Protein AF-A0A9W4XTD9-F1 (afdb_monomer_lite)

Radius of gyration: 45.36 Å; chains: 1; bounding box: 85×33×117 Å

Structure (mmCIF, N/CA/C/O backbone):
data_AF-A0A9W4XTD9-F1
#
_entry.id   AF-A0A9W4XTD9-F1
#
loop_
_atom_site.group_PDB
_atom_site.id
_atom_site.type_symbol
_atom_site.label_atom_id
_atom_site.label_alt_id
_atom_site.label_comp_id
_atom_site.label_asym_id
_atom_site.label_entity_id
_atom_site.label_seq_id
_atom_site.pdbx_PDB_ins_code
_atom_site.Cartn_x
_atom_site.Cartn_y
_atom_site.Cartn_z
_atom_site.occupancy
_atom_site.B_iso_or_equiv
_atom_site.auth_seq_id
_atom_site.auth_comp_id
_atom_site.auth_asym_id
_atom_site.auth_atom_id
_atom_site.pdbx_PDB_model_num
ATOM 1 N N . MET A 1 1 ? 52.375 11.972 -62.864 1.00 62.59 1 MET A N 1
ATOM 2 C CA . MET A 1 1 ? 52.182 12.465 -61.477 1.00 62.59 1 MET A CA 1
ATOM 3 C C . MET A 1 1 ? 50.760 12.997 -61.232 1.00 62.59 1 MET A C 1
ATOM 5 O O . MET A 1 1 ? 50.214 12.738 -60.168 1.00 62.59 1 MET A O 1
ATOM 9 N N . GLU A 1 2 ? 50.118 13.646 -62.213 1.00 68.38 2 GLU A N 1
ATOM 10 C CA . GLU A 1 2 ? 48.748 14.206 -62.122 1.00 68.38 2 GLU A CA 1
ATOM 11 C C . GLU A 1 2 ? 47.630 13.195 -61.770 1.00 68.38 2 GLU A C 1
ATOM 13 O O . GLU A 1 2 ? 46.762 13.466 -60.941 1.00 68.38 2 GLU A O 1
ATOM 18 N N . GLN A 1 3 ? 47.640 12.008 -62.393 1.00 71.81 3 GLN A N 1
ATOM 19 C CA . GLN A 1 3 ? 46.542 11.032 -62.276 1.00 71.81 3 GLN A CA 1
ATOM 20 C C . GLN A 1 3 ? 46.440 10.396 -60.878 1.00 71.81 3 GLN A C 1
ATOM 22 O O . GLN A 1 3 ? 45.338 10.127 -60.401 1.00 71.81 3 GLN A O 1
ATOM 27 N N . GLY A 1 4 ? 47.574 10.209 -60.193 1.00 78.38 4 GLY A N 1
ATOM 28 C CA . GLY A 1 4 ? 47.607 9.707 -58.815 1.00 78.38 4 GLY A CA 1
ATOM 29 C C . GLY A 1 4 ? 46.988 10.696 -57.825 1.00 78.38 4 GLY A C 1
ATOM 30 O O . GLY A 1 4 ? 46.179 10.299 -56.989 1.00 78.38 4 GLY A O 1
ATOM 31 N N . LYS A 1 5 ? 47.279 11.996 -57.984 1.00 78.88 5 LYS A N 1
ATOM 32 C CA . LYS A 1 5 ? 46.696 13.064 -57.156 1.00 78.88 5 LYS A CA 1
ATOM 33 C C . LYS A 1 5 ? 45.174 13.144 -57.309 1.00 78.88 5 LYS A C 1
ATOM 35 O O . LYS A 1 5 ? 44.473 13.160 -56.303 1.00 78.88 5 LYS A O 1
ATOM 40 N N . ARG A 1 6 ? 44.650 13.082 -58.542 1.00 83.81 6 ARG A N 1
ATOM 41 C CA . ARG A 1 6 ? 43.192 13.089 -58.796 1.00 83.81 6 ARG A CA 1
ATOM 42 C C . ARG A 1 6 ? 42.468 11.892 -58.174 1.00 83.81 6 ARG A C 1
ATOM 44 O O . ARG A 1 6 ? 41.354 12.032 -57.675 1.00 83.81 6 ARG A O 1
ATOM 51 N N . ARG A 1 7 ? 43.089 10.708 -58.189 1.00 86.31 7 ARG A N 1
ATOM 52 C CA . ARG A 1 7 ? 42.504 9.496 -57.597 1.00 86.31 7 ARG A CA 1
ATOM 53 C C . ARG A 1 7 ? 42.449 9.580 -56.069 1.00 86.31 7 ARG A C 1
ATOM 55 O O . ARG A 1 7 ? 41.436 9.200 -55.489 1.00 86.31 7 ARG A O 1
ATOM 62 N N . ILE A 1 8 ? 43.495 10.116 -55.440 1.00 88.94 8 ILE A N 1
ATOM 63 C CA . ILE A 1 8 ? 43.537 10.368 -53.991 1.00 88.94 8 ILE A CA 1
ATOM 64 C C . ILE A 1 8 ? 42.475 11.399 -53.596 1.00 88.94 8 ILE A C 1
ATOM 66 O O . ILE A 1 8 ? 41.703 11.157 -52.676 1.00 88.94 8 ILE A O 1
ATOM 70 N N . GLU A 1 9 ? 42.358 12.501 -54.337 1.00 90.88 9 GLU A N 1
ATOM 71 C CA . GLU A 1 9 ? 41.353 13.535 -54.070 1.00 90.88 9 GLU A CA 1
ATOM 72 C C . GLU A 1 9 ? 39.913 12.994 -54.164 1.00 90.88 9 GLU A C 1
ATOM 74 O O . GLU A 1 9 ? 39.060 13.312 -53.335 1.00 90.88 9 GLU A O 1
ATOM 79 N N . GLY A 1 10 ? 39.639 12.114 -55.133 1.00 92.75 10 GLY A N 1
ATOM 80 C CA . GLY A 1 10 ? 38.345 11.438 -55.249 1.00 92.75 10 GLY A CA 1
ATOM 81 C C . GLY A 1 10 ? 38.039 10.482 -54.090 1.00 92.75 10 GLY A C 1
ATOM 82 O O . GLY A 1 10 ? 36.879 10.354 -53.697 1.00 92.75 10 GLY A O 1
ATOM 83 N N . LEU A 1 11 ? 39.056 9.821 -53.527 1.00 92.94 11 LEU A N 1
ATOM 84 C CA . LEU A 1 11 ? 38.902 8.971 -52.342 1.00 92.94 11 LEU A CA 1
ATOM 85 C C . LEU A 1 11 ? 38.638 9.804 -51.085 1.00 92.94 11 LEU A C 1
ATOM 87 O O . LEU A 1 11 ? 37.738 9.458 -50.324 1.00 92.94 11 LEU A O 1
ATOM 91 N N . LEU A 1 12 ? 39.345 10.925 -50.917 1.00 93.25 12 LEU A N 1
ATOM 92 C CA . LEU A 1 12 ? 39.128 11.857 -49.808 1.00 93.25 12 LEU A CA 1
ATOM 93 C C . LEU A 1 12 ? 37.701 12.419 -49.822 1.00 93.25 12 LEU A C 1
ATOM 95 O O . LEU A 1 12 ? 37.003 12.333 -48.820 1.00 93.25 12 LEU A O 1
ATOM 99 N N . LYS A 1 13 ? 37.198 12.856 -50.985 1.00 95.12 13 LYS A N 1
ATOM 100 C CA . LYS A 1 13 ? 35.807 13.337 -51.113 1.00 95.12 13 LYS A CA 1
ATOM 101 C C . LYS A 1 13 ? 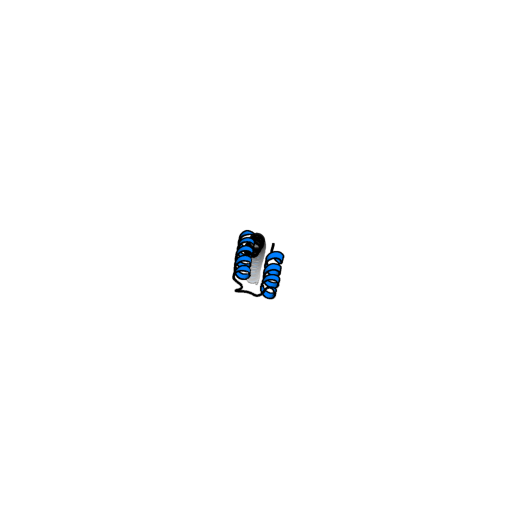34.765 12.267 -50.774 1.00 95.12 13 LYS A C 1
ATOM 103 O O . LYS A 1 13 ? 33.716 12.579 -50.214 1.00 95.12 13 LYS A O 1
ATOM 108 N N . LYS A 1 14 ? 35.024 11.001 -51.124 1.00 95.75 14 LYS A N 1
ATOM 109 C CA . LYS A 1 14 ? 34.137 9.881 -50.765 1.00 95.75 14 LYS A CA 1
ATOM 110 C C . LYS A 1 14 ? 34.174 9.591 -49.266 1.00 95.75 14 LYS A C 1
ATOM 112 O O . LYS A 1 14 ? 33.117 9.351 -48.691 1.00 95.75 14 LYS A O 1
ATOM 117 N N . ALA A 1 15 ? 35.356 9.630 -48.656 1.00 94.88 15 ALA A N 1
ATOM 118 C CA . ALA A 1 15 ? 35.520 9.461 -47.217 1.00 94.88 15 ALA A CA 1
ATOM 119 C C . ALA A 1 15 ? 34.806 10.579 -46.443 1.00 94.88 15 ALA A C 1
ATOM 121 O O . ALA A 1 15 ? 34.019 10.277 -45.552 1.00 94.88 15 ALA A O 1
ATOM 122 N N . ASP A 1 16 ? 34.973 11.839 -46.849 1.00 95.88 16 ASP A N 1
ATOM 123 C CA . ASP A 1 16 ? 34.282 12.981 -46.239 1.00 95.88 16 ASP A CA 1
ATOM 124 C C . ASP A 1 16 ? 32.761 12.845 -46.334 1.00 95.88 16 ASP A C 1
ATOM 126 O O . ASP A 1 16 ? 32.051 13.063 -45.353 1.00 95.88 16 ASP A O 1
ATOM 130 N N . ARG A 1 17 ? 32.241 12.431 -47.498 1.00 96.25 17 ARG A N 1
ATOM 131 C CA . ARG A 1 17 ? 30.801 12.193 -47.662 1.00 96.25 17 ARG A CA 1
ATOM 132 C C . ARG A 1 17 ? 30.309 11.067 -46.748 1.00 96.25 17 ARG A C 1
ATOM 134 O O . ARG A 1 17 ? 29.283 11.237 -46.097 1.00 96.25 17 ARG A O 1
ATOM 141 N N . ALA A 1 18 ? 31.044 9.958 -46.658 1.00 95.25 18 ALA A N 1
ATOM 142 C CA . ALA A 1 18 ? 30.694 8.848 -45.773 1.00 95.25 18 ALA A CA 1
ATOM 143 C C . ALA A 1 18 ? 30.726 9.256 -44.289 1.00 95.25 18 ALA A C 1
ATOM 145 O O . ALA A 1 18 ? 29.843 8.868 -43.526 1.00 95.25 18 ALA A O 1
ATOM 146 N N . LEU A 1 19 ? 31.696 10.083 -43.886 1.00 95.38 19 LEU A N 1
ATOM 147 C CA . LEU A 1 19 ? 31.777 10.631 -42.532 1.00 95.38 19 LEU A CA 1
ATOM 148 C C . LEU A 1 19 ? 30.591 11.552 -42.226 1.00 95.38 19 LEU A C 1
ATOM 150 O O . LEU A 1 19 ? 29.959 11.402 -41.185 1.00 95.38 19 LEU A O 1
ATOM 154 N N . GLN A 1 20 ? 30.234 12.454 -43.141 1.00 96.56 20 GLN A N 1
ATOM 155 C CA . GLN A 1 20 ? 29.079 13.341 -42.968 1.00 96.56 20 GLN A CA 1
ATOM 156 C C . GLN A 1 20 ? 27.752 12.578 -42.906 1.00 96.56 20 GLN A C 1
ATOM 158 O O . GLN A 1 20 ? 26.875 12.923 -42.114 1.00 96.56 20 GLN A O 1
ATOM 163 N N . GLU A 1 21 ? 27.586 11.541 -43.726 1.00 96.25 21 GLU A N 1
ATOM 164 C CA . GLU A 1 21 ? 26.416 10.661 -43.659 1.00 96.25 21 GLU A CA 1
ATOM 165 C C . GLU A 1 21 ? 26.371 9.885 -42.338 1.00 96.25 21 GLU A C 1
ATOM 167 O O . GLU A 1 21 ? 25.302 9.770 -41.735 1.00 96.25 21 GLU A O 1
ATOM 172 N N . GLY A 1 22 ? 27.526 9.419 -41.854 1.00 96.12 22 GLY A N 1
ATOM 173 C CA . GLY A 1 22 ? 27.665 8.791 -40.543 1.00 96.12 22 GLY A CA 1
ATOM 174 C C . GLY A 1 22 ? 27.250 9.718 -39.401 1.00 96.12 22 GLY A C 1
ATOM 175 O O . GLY A 1 22 ? 26.442 9.314 -38.568 1.00 96.12 22 GLY A O 1
ATOM 176 N N . ILE A 1 23 ? 27.726 10.967 -39.409 1.00 95.81 23 ILE A N 1
ATOM 177 C CA . ILE A 1 23 ? 27.368 11.993 -38.415 1.00 95.81 23 ILE A CA 1
ATOM 178 C C . ILE A 1 23 ? 25.859 12.248 -38.432 1.00 95.81 23 ILE A C 1
ATOM 180 O O . ILE A 1 23 ? 25.203 12.087 -37.411 1.00 95.81 23 ILE A O 1
ATOM 184 N N . ARG A 1 24 ? 25.271 12.507 -39.607 1.00 96.06 24 ARG A N 1
ATOM 185 C CA . ARG A 1 24 ? 23.817 12.733 -39.725 1.00 96.06 24 ARG A CA 1
ATOM 186 C C . ARG A 1 24 ? 22.988 11.553 -39.233 1.00 96.06 24 ARG A C 1
ATOM 188 O O . ARG A 1 24 ? 21.882 11.743 -38.737 1.00 96.06 24 ARG A O 1
ATOM 195 N N . LYS A 1 25 ? 23.468 10.326 -39.439 1.00 96.88 25 LYS A N 1
ATOM 196 C CA . LYS A 1 25 ? 22.784 9.129 -38.948 1.00 96.88 25 LYS A CA 1
ATOM 197 C C . LYS A 1 25 ? 22.896 9.018 -37.429 1.00 96.88 25 LYS A C 1
ATOM 199 O O . LYS A 1 25 ? 21.915 8.637 -36.803 1.00 96.88 25 LYS A O 1
ATOM 204 N N . ALA A 1 26 ? 24.053 9.348 -36.859 1.00 95.75 26 ALA A N 1
ATOM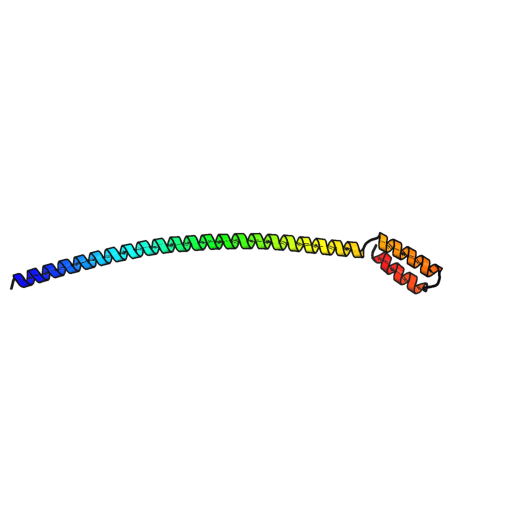 205 C CA . ALA A 1 26 ? 24.241 9.380 -35.414 1.00 95.75 26 ALA A CA 1
ATOM 206 C C . ALA A 1 26 ? 23.327 10.423 -34.754 1.00 95.75 26 ALA A C 1
ATOM 208 O O . ALA A 1 26 ? 22.645 10.074 -33.798 1.00 95.75 26 ALA A O 1
ATOM 209 N N . ASP A 1 27 ? 23.231 11.630 -35.319 1.00 95.94 27 ASP A N 1
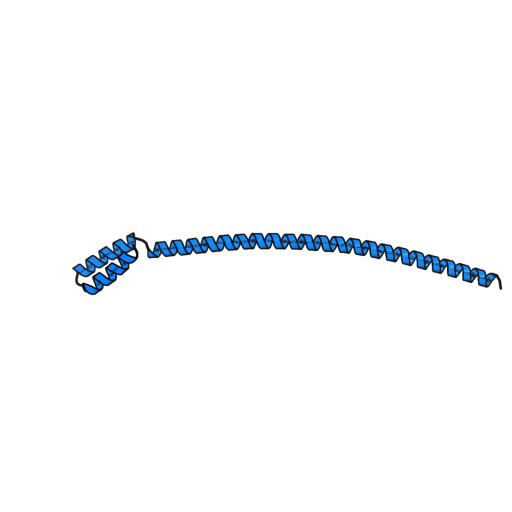ATOM 210 C CA . ASP A 1 27 ? 22.353 12.692 -34.807 1.00 95.94 27 ASP A CA 1
ATOM 211 C C . ASP A 1 27 ? 20.890 12.232 -34.753 1.00 95.94 27 ASP A C 1
ATOM 213 O O . ASP A 1 27 ? 20.254 12.310 -33.710 1.00 95.94 27 ASP A O 1
ATOM 217 N N . ARG A 1 28 ? 20.381 11.621 -35.834 1.00 94.62 28 ARG A N 1
ATOM 218 C CA . ARG A 1 28 ? 19.008 11.078 -35.854 1.00 94.62 28 ARG A CA 1
ATOM 219 C C . ARG A 1 28 ? 18.778 10.003 -34.797 1.00 94.62 28 ARG A C 1
ATOM 221 O O . ARG A 1 28 ? 17.722 9.963 -34.185 1.00 94.62 28 ARG A O 1
ATOM 228 N N . VAL A 1 29 ? 19.752 9.115 -34.598 1.00 96.12 29 VAL A N 1
ATOM 229 C CA . VAL A 1 29 ? 19.645 8.059 -33.581 1.00 96.12 29 VAL A CA 1
ATOM 230 C C . VAL A 1 29 ? 19.623 8.656 -32.174 1.00 96.12 29 VAL A C 1
ATOM 232 O O . VAL A 1 29 ? 18.930 8.125 -31.310 1.00 96.12 29 VAL A O 1
ATOM 235 N N . ILE A 1 30 ? 20.363 9.742 -31.937 1.00 94.69 30 ILE A N 1
ATOM 236 C CA . ILE A 1 30 ? 20.338 10.468 -30.664 1.00 94.69 30 ILE A CA 1
ATOM 237 C C . ILE A 1 30 ? 18.968 11.125 -30.464 1.00 94.69 30 ILE A C 1
ATOM 239 O O . ILE A 1 30 ? 18.372 10.914 -29.412 1.00 94.69 30 ILE A O 1
ATOM 243 N N . ASP A 1 31 ? 18.437 11.817 -31.475 1.00 95.44 31 ASP A N 1
ATOM 244 C CA . ASP A 1 31 ? 17.110 12.446 -31.412 1.00 95.44 31 ASP A CA 1
ATOM 245 C C . ASP A 1 31 ? 16.007 11.410 -31.113 1.00 95.44 31 ASP A C 1
ATOM 247 O O . ASP A 1 31 ? 15.204 11.588 -30.191 1.00 95.44 31 ASP A O 1
ATOM 251 N N . ASP A 1 32 ? 16.013 10.278 -31.829 1.00 95.12 32 ASP A N 1
ATOM 252 C CA . ASP A 1 32 ? 15.069 9.174 -31.615 1.00 95.12 32 ASP A CA 1
ATOM 253 C C . ASP A 1 32 ? 15.198 8.597 -30.191 1.00 95.12 32 ASP A C 1
ATOM 255 O O . ASP A 1 32 ? 14.202 8.297 -29.523 1.00 95.12 32 ASP A O 1
ATOM 259 N N . ALA A 1 33 ? 16.431 8.434 -29.701 1.00 94.25 33 ALA A N 1
ATOM 260 C CA . ALA A 1 33 ? 16.692 7.919 -28.361 1.00 94.25 33 ALA A CA 1
ATOM 261 C C . ALA A 1 33 ? 16.223 8.888 -27.265 1.00 94.25 33 ALA A C 1
ATOM 263 O O . ALA A 1 33 ? 15.660 8.444 -26.259 1.00 94.25 33 ALA A O 1
ATOM 264 N N . GLU A 1 34 ? 16.413 10.195 -27.451 1.00 93.88 34 GLU A N 1
ATOM 265 C CA . GLU A 1 34 ? 15.899 11.216 -26.540 1.00 93.88 34 GLU A CA 1
ATOM 266 C C . GLU A 1 34 ? 14.370 11.199 -26.503 1.00 93.88 34 GLU A C 1
ATOM 268 O O . GLU A 1 34 ? 13.780 11.157 -25.416 1.00 93.88 34 GLU A O 1
ATOM 273 N N . GLU A 1 35 ? 13.714 11.154 -27.665 1.00 94.38 35 GLU A N 1
ATOM 274 C CA . GLU A 1 35 ? 12.256 11.091 -27.747 1.00 94.38 35 GLU A CA 1
ATOM 275 C C . GLU A 1 35 ? 11.720 9.853 -27.014 1.00 94.38 35 GLU A C 1
ATOM 277 O O . GLU A 1 35 ? 10.878 9.977 -26.113 1.00 94.38 35 GLU A O 1
ATOM 282 N N . LEU A 1 36 ? 12.266 8.671 -27.313 1.00 94.94 36 LEU A N 1
ATOM 283 C CA . LEU A 1 36 ? 11.902 7.422 -26.641 1.00 94.94 36 LEU A CA 1
ATOM 284 C C . LEU A 1 36 ? 12.152 7.485 -25.131 1.00 94.94 36 LEU A C 1
ATOM 286 O O . LEU A 1 36 ? 11.308 7.034 -24.344 1.00 94.94 36 LEU A O 1
ATOM 290 N N . GLY A 1 37 ? 13.270 8.079 -24.710 1.00 94.12 37 GLY A N 1
ATOM 291 C CA . GLY A 1 37 ? 13.595 8.305 -23.305 1.00 94.12 37 GLY A CA 1
ATOM 292 C C . GLY A 1 37 ? 12.544 9.169 -22.610 1.00 94.12 37 GLY A C 1
ATOM 293 O O . GLY A 1 37 ? 12.034 8.801 -21.546 1.00 94.12 37 GLY A O 1
ATOM 294 N N . THR A 1 38 ? 12.138 10.278 -23.234 1.00 95.44 38 THR A N 1
ATOM 295 C CA . THR A 1 38 ? 11.126 11.180 -22.666 1.00 95.44 38 THR A CA 1
ATOM 296 C C . THR A 1 38 ? 9.743 10.532 -22.585 1.00 95.44 38 THR A C 1
ATOM 298 O O . THR A 1 38 ? 9.049 10.686 -21.572 1.00 95.44 38 THR A O 1
ATOM 301 N N . ILE A 1 39 ? 9.334 9.774 -23.609 1.00 95.69 39 ILE A N 1
ATOM 302 C CA . ILE A 1 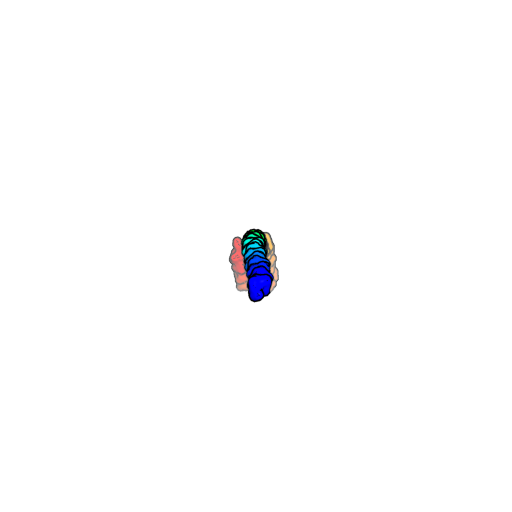39 ? 8.061 9.045 -23.628 1.00 95.69 39 ILE A CA 1
ATOM 303 C C . ILE A 1 39 ? 8.055 7.999 -22.515 1.00 95.69 39 ILE A C 1
ATOM 305 O O . ILE A 1 39 ? 7.114 7.958 -21.716 1.00 95.69 39 ILE A O 1
ATOM 309 N N . THR A 1 40 ? 9.122 7.206 -22.415 1.00 94.31 40 THR A N 1
ATOM 310 C CA . THR A 1 40 ? 9.259 6.148 -21.407 1.00 94.31 40 THR A CA 1
ATOM 311 C C . THR A 1 40 ? 9.218 6.730 -19.998 1.00 94.31 40 THR A C 1
ATOM 313 O O . THR A 1 40 ? 8.433 6.278 -19.161 1.00 94.31 40 THR A O 1
ATOM 316 N N . ALA A 1 41 ? 9.974 7.802 -19.741 1.00 94.94 41 ALA A N 1
ATOM 317 C CA . ALA A 1 41 ? 9.967 8.486 -18.451 1.00 94.94 41 ALA A CA 1
ATOM 318 C C . ALA A 1 41 ? 8.571 9.031 -18.096 1.00 94.94 41 ALA A C 1
ATOM 320 O O . ALA A 1 41 ? 8.097 8.869 -16.967 1.00 94.94 41 ALA A O 1
ATOM 321 N N . ARG A 1 42 ? 7.862 9.629 -19.064 1.00 94.88 42 ARG A N 1
ATOM 322 C CA . ARG A 1 42 ? 6.487 10.122 -18.870 1.00 94.88 42 ARG A CA 1
ATOM 323 C C . ARG A 1 42 ? 5.505 8.991 -18.572 1.00 94.88 42 ARG A C 1
ATOM 325 O O . ARG A 1 42 ? 4.653 9.156 -17.695 1.00 94.88 42 ARG A O 1
ATOM 332 N N . GLN A 1 43 ? 5.599 7.862 -19.272 1.00 96.00 43 GLN A N 1
ATOM 333 C CA . GLN A 1 43 ? 4.741 6.698 -19.034 1.00 96.00 43 GLN A CA 1
ATOM 334 C C . GLN A 1 43 ? 4.996 6.091 -17.652 1.00 96.00 43 GLN A C 1
ATOM 336 O O . GLN A 1 43 ? 4.044 5.897 -16.893 1.00 96.00 43 GLN A O 1
ATOM 341 N N . ALA A 1 44 ? 6.263 5.894 -17.282 1.00 94.19 44 ALA A N 1
ATOM 342 C CA . ALA A 1 44 ? 6.651 5.420 -15.956 1.00 94.19 44 ALA A CA 1
ATOM 343 C C . ALA A 1 44 ? 6.130 6.352 -14.847 1.00 94.19 44 ALA A C 1
ATOM 345 O O . ALA A 1 44 ? 5.531 5.895 -13.871 1.00 94.19 44 ALA A O 1
ATOM 346 N N . ALA A 1 45 ? 6.261 7.670 -15.026 1.00 95.06 45 ALA A N 1
ATOM 347 C CA . ALA A 1 45 ? 5.748 8.651 -14.074 1.00 95.06 45 ALA A CA 1
ATOM 348 C C . ALA A 1 45 ? 4.216 8.591 -13.938 1.00 95.06 45 ALA A C 1
ATOM 350 O O . ALA A 1 45 ? 3.689 8.640 -12.824 1.00 95.06 45 ALA A O 1
ATOM 351 N N . ARG A 1 46 ? 3.480 8.462 -15.053 1.00 95.62 46 ARG A N 1
ATOM 352 C CA . ARG A 1 46 ? 2.013 8.308 -15.036 1.00 95.62 46 ARG A CA 1
ATOM 353 C C . ARG A 1 46 ? 1.591 7.024 -14.324 1.00 95.62 46 ARG A C 1
ATOM 355 O O . ARG A 1 46 ? 0.693 7.076 -13.484 1.00 95.62 46 ARG A O 1
ATOM 362 N N . ALA A 1 47 ? 2.253 5.905 -14.617 1.00 95.06 47 ALA A N 1
ATOM 363 C CA . ALA A 1 47 ? 1.978 4.621 -13.982 1.00 95.06 47 ALA A CA 1
ATOM 364 C C . ALA A 1 47 ? 2.219 4.682 -12.466 1.00 95.06 47 ALA A C 1
ATOM 366 O O . ALA A 1 47 ? 1.339 4.313 -11.688 1.00 95.06 47 ALA A O 1
ATOM 367 N N . SER A 1 48 ? 3.355 5.246 -12.044 1.00 92.88 48 SER A N 1
ATOM 368 C CA . SER A 1 48 ? 3.707 5.424 -10.630 1.00 92.88 48 SER A CA 1
ATOM 369 C C . SER A 1 48 ? 2.663 6.252 -9.873 1.00 92.88 48 SER A C 1
ATOM 371 O O . SER A 1 48 ? 2.148 5.818 -8.840 1.00 92.88 48 SER A O 1
ATOM 373 N N . ARG A 1 49 ? 2.247 7.401 -10.429 1.00 95.94 49 ARG A N 1
ATOM 374 C CA . ARG A 1 49 ? 1.177 8.220 -9.831 1.00 95.94 49 ARG A CA 1
ATOM 375 C C . ARG A 1 49 ? -0.140 7.450 -9.716 1.00 95.94 49 ARG A C 1
ATOM 377 O O . ARG A 1 49 ? -0.825 7.573 -8.702 1.00 95.94 49 ARG A O 1
ATOM 384 N N . GLY A 1 50 ? -0.488 6.653 -10.728 1.00 95.44 50 GLY A N 1
ATOM 385 C CA . GLY A 1 50 ? -1.686 5.811 -10.722 1.00 95.44 50 GLY A CA 1
ATOM 386 C C . GLY A 1 50 ? -1.665 4.755 -9.615 1.00 95.44 50 GLY A C 1
ATOM 387 O O . GLY A 1 50 ? -2.645 4.617 -8.883 1.00 95.44 50 GLY A O 1
ATOM 388 N N . ILE A 1 51 ? -0.538 4.056 -9.453 1.00 95.69 51 ILE A N 1
ATOM 389 C CA . ILE A 1 51 ? -0.337 3.065 -8.384 1.00 95.69 51 ILE A CA 1
ATOM 390 C C . ILE A 1 51 ? -0.441 3.740 -7.015 1.00 95.69 51 ILE A C 1
ATOM 392 O O . ILE A 1 51 ? -1.210 3.293 -6.166 1.00 95.69 51 ILE A O 1
ATOM 396 N N . HIS A 1 52 ? 0.257 4.859 -6.820 1.00 95.00 52 HIS A N 1
ATOM 397 C CA . HIS A 1 52 ? 0.241 5.586 -5.553 1.00 95.00 52 HIS A CA 1
ATOM 398 C C . HIS A 1 52 ? -1.167 6.084 -5.184 1.00 95.00 52 HIS A C 1
ATOM 400 O O . HIS A 1 52 ? -1.587 5.990 -4.030 1.00 95.00 52 HIS A O 1
ATOM 406 N N . ALA A 1 53 ? -1.934 6.586 -6.156 1.00 96.00 53 ALA A N 1
ATOM 407 C CA . ALA A 1 53 ? -3.308 7.031 -5.927 1.00 96.00 53 ALA A CA 1
ATOM 408 C C . ALA A 1 53 ? -4.233 5.878 -5.499 1.00 96.00 53 ALA A C 1
ATOM 410 O O . ALA A 1 53 ? -5.034 6.046 -4.576 1.00 96.00 53 ALA A O 1
ATOM 411 N N . ARG A 1 54 ? -4.106 4.702 -6.133 1.00 95.81 54 ARG A N 1
ATOM 412 C CA . ARG A 1 54 ? -4.865 3.497 -5.756 1.00 95.81 54 ARG A CA 1
ATOM 413 C C . ARG A 1 54 ? -4.483 3.014 -4.361 1.00 95.81 54 ARG A C 1
ATOM 415 O O . ARG A 1 54 ? -5.369 2.865 -3.526 1.00 95.81 54 ARG A O 1
ATOM 422 N N . ALA A 1 55 ? -3.186 2.893 -4.084 1.00 95.50 55 ALA A N 1
ATOM 423 C CA . ALA A 1 55 ? -2.676 2.474 -2.782 1.00 95.50 55 ALA A CA 1
ATOM 424 C C . ALA A 1 55 ? -3.152 3.401 -1.652 1.00 95.50 55 ALA A C 1
ATOM 426 O O . ALA A 1 55 ? -3.607 2.931 -0.610 1.00 95.50 55 ALA A O 1
ATOM 427 N N . LYS A 1 56 ? -3.130 4.724 -1.872 1.00 96.88 56 LYS A N 1
ATOM 428 C CA . LYS A 1 56 ? -3.656 5.696 -0.903 1.00 96.88 56 LYS A CA 1
ATOM 429 C C . LYS A 1 56 ? -5.150 5.482 -0.643 1.00 96.88 56 LYS A C 1
ATOM 431 O O . LYS A 1 56 ? -5.562 5.396 0.510 1.00 96.88 56 LYS A O 1
ATOM 436 N N . LYS A 1 57 ? -5.954 5.355 -1.706 1.00 96.81 57 LYS A N 1
ATOM 437 C CA . LYS A 1 57 ? -7.406 5.143 -1.600 1.00 96.81 57 LYS A CA 1
ATOM 438 C C . LYS A 1 57 ? -7.743 3.842 -0.866 1.00 96.81 57 LYS A C 1
ATOM 440 O O . LYS A 1 57 ? -8.624 3.842 -0.010 1.00 96.81 57 LYS A O 1
ATOM 445 N N . GLU A 1 58 ? -7.053 2.751 -1.184 1.00 95.25 58 GLU A N 1
ATOM 446 C CA . GLU A 1 58 ? -7.228 1.461 -0.509 1.00 95.25 58 GLU A CA 1
ATOM 447 C C . GLU A 1 58 ? -6.820 1.542 0.965 1.00 95.25 58 GLU A C 1
ATOM 449 O O . GLU A 1 58 ? -7.582 1.119 1.834 1.00 95.25 58 GLU A O 1
ATOM 454 N N . GLY A 1 59 ? -5.683 2.174 1.269 1.00 95.31 59 GLY A N 1
ATOM 455 C CA . GLY A 1 59 ? -5.234 2.397 2.644 1.00 95.31 59 GLY A CA 1
ATOM 456 C C . GLY A 1 59 ? -6.233 3.206 3.477 1.00 95.31 59 GLY A C 1
ATOM 457 O O . GLY A 1 59 ? -6.517 2.857 4.624 1.00 95.31 59 GLY A O 1
ATOM 458 N N . ASP A 1 60 ? -6.825 4.255 2.904 1.00 96.38 60 ASP A N 1
ATOM 459 C CA . ASP A 1 60 ? -7.856 5.059 3.572 1.00 96.38 60 ASP A CA 1
ATOM 460 C C . ASP A 1 60 ? -9.142 4.253 3.823 1.00 96.38 60 ASP A C 1
ATOM 462 O O . ASP A 1 60 ? -9.727 4.329 4.908 1.00 96.38 60 ASP A O 1
ATOM 466 N N . GLN A 1 61 ? -9.556 3.417 2.865 1.00 96.56 61 GLN A N 1
ATOM 467 C CA . GLN A 1 61 ? -10.708 2.528 3.035 1.00 96.56 61 GLN A CA 1
ATOM 468 C C . GLN A 1 61 ? -10.476 1.476 4.121 1.00 96.56 61 GLN A C 1
ATOM 470 O O . GLN A 1 61 ? -11.366 1.254 4.945 1.00 96.56 61 GLN A O 1
ATOM 475 N N . ILE A 1 62 ? -9.295 0.852 4.147 1.00 96.25 62 ILE A N 1
ATOM 476 C CA . ILE A 1 62 ? -8.922 -0.131 5.170 1.00 96.25 62 ILE A CA 1
ATOM 477 C C . ILE A 1 62 ? -8.936 0.526 6.549 1.00 96.25 62 ILE A C 1
ATOM 479 O O . ILE A 1 62 ? -9.587 0.009 7.454 1.00 96.25 62 ILE A O 1
ATOM 483 N N . ARG A 1 63 ? -8.306 1.699 6.704 1.00 94.62 63 ARG A N 1
ATOM 484 C CA . ARG A 1 63 ? -8.302 2.445 7.974 1.00 94.62 63 ARG A CA 1
ATOM 485 C C . ARG A 1 63 ? -9.711 2.794 8.445 1.00 94.62 63 ARG A C 1
ATOM 487 O O . ARG A 1 63 ? -10.036 2.575 9.609 1.00 94.62 63 ARG A O 1
ATOM 494 N N . SER A 1 64 ? -10.566 3.280 7.544 1.00 95.81 64 SER A N 1
ATOM 495 C CA . SER A 1 64 ? -11.960 3.601 7.869 1.00 95.81 64 SER A CA 1
ATOM 496 C C . SER A 1 64 ? -12.759 2.365 8.298 1.00 95.81 64 SER A C 1
ATOM 498 O O . SER A 1 64 ? -13.514 2.425 9.270 1.00 95.81 64 SER A O 1
ATOM 500 N N . ARG A 1 65 ? -12.594 1.233 7.598 1.00 95.19 65 ARG A N 1
ATOM 501 C CA . ARG A 1 65 ? -13.243 -0.037 7.962 1.00 95.19 65 ARG A CA 1
ATOM 502 C C . ARG A 1 65 ? -12.753 -0.539 9.315 1.00 95.19 65 ARG A C 1
ATOM 504 O O . ARG A 1 65 ? -13.582 -0.767 10.186 1.00 95.19 65 ARG A O 1
ATOM 511 N N . ALA A 1 66 ? -11.440 -0.594 9.522 1.00 93.31 66 ALA A N 1
ATOM 512 C CA . ALA A 1 66 ? -10.843 -1.028 10.779 1.00 93.31 66 ALA A CA 1
ATOM 513 C C . ALA A 1 66 ? -11.331 -0.185 11.967 1.00 93.31 66 ALA A C 1
ATOM 515 O O . ALA A 1 66 ? -11.782 -0.738 12.965 1.00 9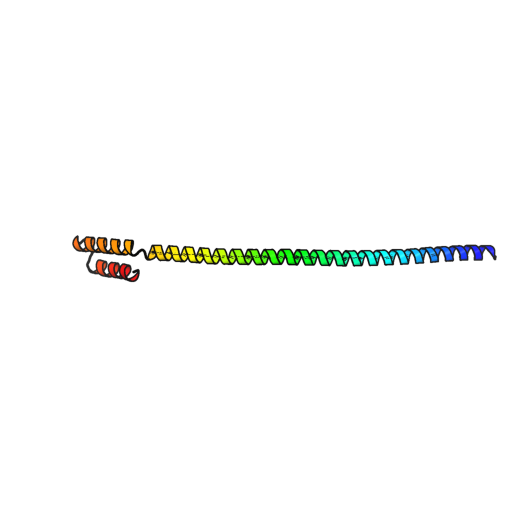3.31 66 ALA A O 1
ATOM 516 N N . ALA A 1 67 ? -11.331 1.147 11.847 1.00 94.62 67 ALA A N 1
ATOM 517 C CA . ALA A 1 67 ? -11.838 2.030 12.899 1.00 94.62 67 ALA A CA 1
ATOM 518 C C . ALA A 1 67 ? -13.321 1.767 13.216 1.00 94.62 67 ALA A C 1
ATOM 520 O O . ALA A 1 67 ? -13.715 1.721 14.383 1.00 94.62 67 ALA A O 1
ATOM 521 N N . ARG A 1 68 ? -14.145 1.551 12.182 1.00 95.38 68 ARG A N 1
ATOM 522 C CA . ARG A 1 68 ? -15.566 1.219 12.343 1.00 95.38 68 ARG A CA 1
ATOM 523 C C . ARG A 1 68 ? -15.756 -0.123 13.044 1.00 95.38 68 ARG A C 1
ATOM 525 O O . ARG A 1 68 ? -16.594 -0.216 13.935 1.00 95.38 68 ARG A O 1
ATOM 532 N N . ASP A 1 69 ? -15.005 -1.142 12.651 1.00 94.31 69 ASP A N 1
ATOM 533 C CA . ASP A 1 69 ? -15.149 -2.493 13.193 1.00 94.31 69 ASP A CA 1
ATOM 534 C C . ASP A 1 69 ? -14.648 -2.569 14.639 1.00 94.31 69 ASP A C 1
ATOM 536 O O . ASP A 1 69 ? -15.325 -3.153 15.483 1.00 94.31 69 ASP A O 1
ATOM 540 N N . ILE A 1 70 ? -13.555 -1.867 14.965 1.00 93.25 70 ILE A N 1
ATOM 541 C CA . ILE A 1 70 ? -13.105 -1.677 16.352 1.00 93.25 70 ILE A CA 1
ATOM 542 C C . ILE A 1 70 ? -14.194 -0.974 17.165 1.00 93.25 70 ILE A C 1
ATOM 544 O O . ILE A 1 70 ? -14.577 -1.461 18.224 1.00 93.25 70 ILE A O 1
ATOM 548 N N . SER A 1 71 ? -14.743 0.141 16.672 1.00 92.50 71 SER A N 1
ATOM 549 C CA . SER A 1 71 ? -15.803 0.876 17.376 1.00 92.50 71 SER A CA 1
ATOM 550 C C . SER A 1 71 ? -17.050 0.016 17.607 1.00 92.50 71 SER A C 1
ATOM 552 O O . SER A 1 71 ? -17.616 0.032 18.704 1.00 92.50 71 SER A O 1
ATOM 554 N N . LYS A 1 72 ? -17.452 -0.792 16.618 1.00 91.75 72 LYS A N 1
ATOM 555 C CA . LYS A 1 72 ? -18.546 -1.761 16.760 1.00 91.75 72 LYS A CA 1
ATOM 556 C C . LYS A 1 72 ? -18.225 -2.826 17.802 1.00 91.75 72 LYS A C 1
ATOM 558 O O . LYS A 1 72 ? -19.065 -3.074 18.660 1.00 91.75 72 LYS A O 1
ATOM 563 N N . GLY A 1 73 ? -17.032 -3.418 17.751 1.00 88.31 73 GLY A N 1
ATOM 564 C CA . GLY A 1 73 ? -16.586 -4.433 18.706 1.00 88.31 73 GLY A CA 1
ATOM 565 C C . GLY A 1 73 ? -16.555 -3.902 20.139 1.00 88.31 73 GLY A C 1
ATOM 566 O O . GLY A 1 73 ? -17.117 -4.522 21.035 1.00 88.31 73 GLY A O 1
ATOM 567 N N . VAL A 1 74 ? -16.003 -2.702 20.342 1.00 84.81 74 VAL A N 1
ATOM 568 C CA . VAL A 1 74 ? -16.002 -2.009 21.641 1.00 84.81 74 VAL A CA 1
ATOM 569 C C . VAL A 1 74 ? -17.428 -1.719 22.110 1.00 84.81 74 VAL A C 1
ATOM 571 O O . VAL A 1 74 ? -17.754 -1.956 23.270 1.00 84.81 74 VAL A O 1
ATOM 574 N N . SER A 1 75 ? -18.303 -1.244 21.222 1.00 84.06 75 SER A N 1
ATOM 575 C CA . SER A 1 75 ? -19.702 -0.957 21.569 1.00 84.06 75 SER A CA 1
ATOM 576 C C . SER A 1 75 ? -20.480 -2.224 21.930 1.00 84.06 75 SER A C 1
ATOM 578 O O . SER A 1 75 ? -21.271 -2.207 22.870 1.00 84.06 75 SER A O 1
ATOM 580 N N . ALA A 1 76 ? -20.251 -3.323 21.207 1.00 79.88 76 ALA A N 1
ATOM 581 C CA . ALA A 1 76 ? -20.845 -4.622 21.497 1.00 79.88 76 ALA A CA 1
ATOM 582 C C . ALA A 1 76 ? -20.352 -5.166 22.844 1.00 79.88 76 ALA A C 1
ATOM 584 O O . ALA A 1 76 ? -21.171 -5.537 23.679 1.00 79.88 76 ALA A O 1
ATOM 585 N N . ALA A 1 77 ? -19.040 -5.122 23.095 1.00 72.38 77 ALA A N 1
ATOM 586 C CA . ALA A 1 77 ? -18.457 -5.524 24.371 1.00 72.38 77 ALA A CA 1
ATOM 587 C C . ALA A 1 77 ? -19.011 -4.689 25.534 1.00 72.38 77 ALA A C 1
ATOM 589 O O . ALA A 1 77 ? -19.401 -5.246 26.556 1.00 72.38 77 ALA A O 1
ATOM 590 N N . LYS A 1 78 ? -19.132 -3.366 25.355 1.00 75.56 78 LYS A N 1
ATOM 591 C CA . LYS A 1 78 ? -19.738 -2.482 26.355 1.00 75.56 78 LYS A CA 1
ATOM 592 C C . LYS A 1 78 ? -21.175 -2.901 26.664 1.00 75.56 78 LYS A C 1
ATOM 594 O O . LYS A 1 78 ? -21.495 -3.069 27.831 1.00 75.56 78 LYS A O 1
ATOM 599 N N . ARG A 1 79 ? -22.001 -3.155 25.641 1.00 71.06 79 ARG A N 1
ATOM 600 C CA . ARG A 1 79 ? -23.378 -3.648 25.828 1.00 71.06 79 ARG A CA 1
ATOM 601 C C . ARG A 1 79 ? -23.437 -4.988 26.557 1.00 71.06 79 ARG A C 1
ATOM 603 O O . ARG A 1 79 ? -24.280 -5.131 27.423 1.00 71.06 79 ARG A O 1
ATOM 610 N N . MET A 1 80 ? -22.539 -5.929 26.258 1.00 66.38 80 MET A N 1
ATOM 611 C CA . MET A 1 80 ? -22.466 -7.206 26.985 1.00 66.38 80 MET A CA 1
ATOM 612 C C . MET A 1 80 ? -22.103 -7.017 28.462 1.00 66.38 80 MET A C 1
ATOM 614 O O . MET A 1 80 ? -22.578 -7.758 29.311 1.00 66.38 80 MET A O 1
ATOM 618 N N . THR A 1 81 ? -21.259 -6.034 28.786 1.00 65.62 81 THR A N 1
ATOM 619 C CA . THR A 1 81 ? -20.926 -5.717 30.185 1.00 65.62 81 THR A CA 1
ATOM 620 C C . THR A 1 81 ? -21.995 -4.903 30.914 1.00 65.62 81 THR A C 1
ATOM 622 O O . THR A 1 81 ? -21.915 -4.798 32.133 1.00 65.62 81 THR A O 1
ATOM 625 N N . THR A 1 82 ? -22.946 -4.315 30.184 1.00 62.22 82 THR A 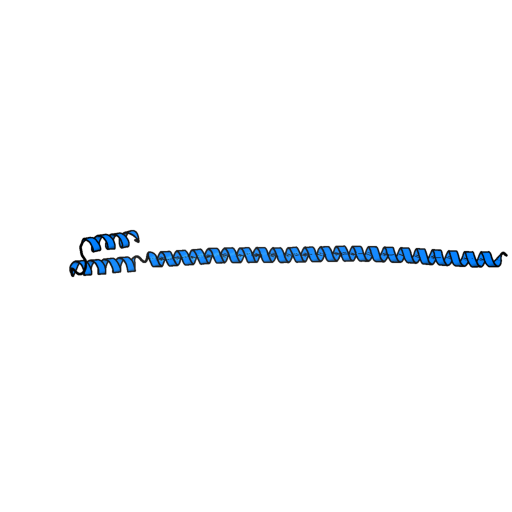N 1
ATOM 626 C CA . THR A 1 82 ? -23.966 -3.397 30.710 1.00 62.22 82 THR A CA 1
ATOM 627 C C . THR A 1 82 ? -25.387 -3.845 30.365 1.00 62.22 82 THR A C 1
ATOM 629 O O . THR A 1 82 ? -26.263 -2.984 30.262 1.00 62.22 82 THR A O 1
ATOM 632 N N . ASP A 1 83 ? -25.645 -5.130 30.080 1.00 73.00 83 ASP A N 1
ATOM 633 C CA . ASP A 1 83 ? -27.027 -5.568 29.868 1.00 73.00 83 ASP A CA 1
ATOM 634 C C . ASP A 1 83 ? -27.766 -5.454 31.201 1.00 73.00 83 ASP A C 1
ATOM 636 O O . ASP A 1 83 ? -27.675 -6.299 32.091 1.00 73.00 83 ASP A O 1
ATOM 640 N N . THR A 1 84 ? -28.479 -4.340 31.345 1.00 74.38 84 THR A N 1
ATOM 641 C CA . THR A 1 84 ? -29.211 -3.985 32.552 1.00 74.38 84 THR A CA 1
ATOM 642 C C . THR A 1 84 ? -30.234 -5.059 32.911 1.00 74.38 84 THR A C 1
ATOM 644 O O . THR A 1 84 ? -30.568 -5.188 34.082 1.00 74.38 84 THR A O 1
ATOM 647 N N . ARG A 1 85 ? -30.728 -5.859 31.950 1.00 79.44 85 ARG A N 1
ATOM 648 C CA . ARG A 1 85 ? -31.624 -6.982 32.264 1.00 79.44 85 ARG A CA 1
ATOM 649 C C . ARG A 1 85 ? -30.903 -8.090 33.015 1.00 79.44 85 ARG A C 1
ATOM 651 O O . ARG A 1 85 ? -31.408 -8.510 34.052 1.00 79.44 85 ARG A O 1
ATOM 658 N N . ASP A 1 86 ? -29.731 -8.495 32.544 1.00 81.69 86 ASP A N 1
ATOM 659 C CA . ASP A 1 86 ? -28.927 -9.531 33.198 1.00 81.69 86 ASP A CA 1
ATOM 660 C C . ASP A 1 86 ? -28.472 -9.064 34.588 1.00 81.69 86 ASP A C 1
ATOM 662 O O . ASP A 1 86 ? -28.499 -9.825 35.557 1.00 81.69 86 ASP A O 1
ATOM 666 N N . ASP A 1 87 ? -28.122 -7.781 34.723 1.00 85.25 87 ASP A N 1
ATOM 667 C CA . ASP A 1 87 ? -27.771 -7.186 36.013 1.00 85.25 87 ASP A CA 1
ATOM 668 C C . ASP A 1 87 ? -28.974 -7.110 36.977 1.00 85.25 87 ASP A C 1
ATOM 670 O O . ASP A 1 87 ? -28.830 -7.385 38.174 1.00 85.25 87 ASP A O 1
ATOM 674 N N . LEU A 1 88 ? -30.176 -6.796 36.481 1.00 84.88 88 LEU A N 1
ATOM 675 C CA . LEU A 1 88 ? -31.410 -6.821 37.276 1.00 84.88 88 LEU A CA 1
ATOM 676 C C . LEU A 1 88 ? -31.772 -8.246 37.723 1.00 84.88 88 LEU A C 1
ATOM 678 O O . LEU A 1 88 ? -32.133 -8.451 38.885 1.00 84.88 88 LEU A O 1
ATOM 682 N N . GLU A 1 89 ? -31.627 -9.237 36.844 1.00 87.62 89 GLU A N 1
ATOM 683 C CA . GLU A 1 89 ? -31.886 -10.644 37.161 1.00 87.62 89 GLU A CA 1
ATOM 684 C C . GLU A 1 89 ? -30.861 -11.182 38.178 1.00 87.62 89 GLU A C 1
ATOM 686 O O . GLU A 1 89 ? -31.217 -11.849 39.159 1.00 87.62 89 GLU A O 1
ATOM 691 N N . ALA A 1 90 ? -29.588 -10.792 38.039 1.00 88.50 90 ALA A N 1
ATOM 692 C CA . ALA A 1 90 ? -28.542 -11.091 39.012 1.00 88.50 90 ALA A CA 1
ATOM 693 C C . ALA A 1 90 ? -28.848 -10.495 40.398 1.00 88.50 90 ALA A C 1
ATOM 695 O O . ALA A 1 90 ? -28.630 -11.166 41.413 1.00 88.50 90 ALA A O 1
ATOM 696 N N . LEU A 1 91 ? -29.391 -9.272 40.473 1.00 90.12 91 LEU A N 1
ATOM 697 C CA . LEU A 1 91 ? -29.831 -8.661 41.736 1.00 90.12 91 LEU A CA 1
ATOM 698 C C . LEU A 1 91 ? -30.982 -9.439 42.389 1.00 90.12 91 LEU A C 1
ATOM 700 O O . LEU A 1 91 ? -30.993 -9.602 43.615 1.00 90.12 91 LEU A O 1
ATOM 704 N N . GLU A 1 92 ? -31.925 -9.955 41.598 1.00 91.38 92 GLU A N 1
ATOM 705 C CA . GLU A 1 92 ? -33.034 -10.768 42.101 1.00 91.38 92 GLU A CA 1
ATOM 706 C C . GLU A 1 92 ? -32.542 -12.101 42.691 1.00 91.38 92 GLU A C 1
ATOM 708 O O . GLU A 1 92 ? -32.930 -12.484 43.803 1.00 91.38 92 GLU A O 1
ATOM 713 N N . VAL A 1 93 ? -31.634 -12.792 41.992 1.00 93.56 93 VAL A N 1
ATOM 714 C CA . VAL A 1 93 ? -30.987 -14.019 42.489 1.00 93.56 93 VAL A CA 1
ATOM 715 C C . VAL A 1 93 ? -30.196 -13.738 43.768 1.00 93.56 93 VAL A C 1
ATOM 717 O O . VAL A 1 93 ? -30.329 -14.475 44.747 1.00 93.56 93 VAL A O 1
ATOM 720 N N . LEU A 1 94 ? -29.433 -12.642 43.813 1.00 93.06 94 LEU A N 1
ATOM 721 C CA . LEU A 1 94 ? -28.662 -12.250 44.996 1.00 93.06 94 LEU A CA 1
ATOM 722 C C . LEU A 1 94 ? -29.573 -12.017 46.217 1.00 93.06 94 LEU A C 1
ATOM 724 O O . LEU A 1 94 ? -29.241 -12.413 47.337 1.00 93.06 94 LEU A O 1
ATOM 728 N N . GLY A 1 95 ? -30.752 -11.423 46.002 1.00 92.50 95 GLY A N 1
ATOM 729 C CA . GLY A 1 95 ? -31.779 -11.254 47.029 1.00 92.50 95 GLY A CA 1
ATOM 730 C C . GLY A 1 95 ? -32.352 -12.582 47.532 1.00 92.50 95 GLY A C 1
ATOM 731 O O . GLY A 1 95 ? -32.538 -12.747 48.742 1.00 92.50 95 GLY A O 1
ATOM 732 N N . ARG A 1 96 ? -32.589 -13.549 46.633 1.00 94.94 96 ARG A N 1
ATOM 733 C CA . ARG A 1 96 ? -33.018 -14.911 46.998 1.00 94.94 96 ARG A CA 1
ATOM 734 C C . ARG A 1 96 ? -31.959 -15.632 47.835 1.00 94.94 96 ARG A C 1
ATOM 736 O O . ARG A 1 96 ? -32.303 -16.154 48.891 1.00 94.94 96 ARG A O 1
ATOM 743 N N . LEU A 1 97 ? -30.687 -15.563 47.438 1.00 94.25 97 LEU A N 1
ATOM 744 C CA . LEU A 1 97 ? -29.561 -16.172 48.162 1.00 94.25 97 LEU A CA 1
ATOM 745 C C . LEU A 1 97 ? -29.369 -15.596 49.571 1.00 94.25 97 LEU A C 1
ATOM 747 O O . LEU A 1 97 ? -29.062 -16.329 50.514 1.00 94.25 97 LEU A O 1
ATOM 751 N N . ARG A 1 98 ? -29.590 -14.285 49.737 1.00 94.56 98 ARG A N 1
ATOM 752 C CA . ARG A 1 98 ? -29.592 -13.643 51.059 1.00 94.56 98 ARG A CA 1
ATOM 753 C C . ARG A 1 98 ? -30.734 -14.172 51.927 1.00 94.56 98 ARG A C 1
ATOM 755 O O . ARG A 1 98 ? -30.526 -14.491 53.094 1.00 94.56 98 ARG A O 1
ATOM 762 N N . LYS A 1 99 ? -31.948 -14.264 51.366 1.00 94.69 99 LYS A N 1
ATOM 763 C CA . LYS A 1 99 ? -33.138 -14.763 52.079 1.00 94.69 99 LYS A CA 1
ATOM 764 C C . LYS A 1 99 ? -32.987 -16.230 52.487 1.00 94.69 99 LYS A C 1
ATOM 766 O O . LYS A 1 99 ? -33.389 -16.583 53.590 1.00 94.69 99 LYS A O 1
ATOM 771 N N . SER A 1 100 ? -32.367 -17.054 51.643 1.00 95.38 100 SER A N 1
ATOM 772 C CA . SER A 1 100 ? -32.073 -18.459 51.943 1.00 95.38 100 SER A CA 1
ATOM 773 C C . SER A 1 100 ? -30.843 -18.659 52.839 1.00 95.38 100 SER A C 1
ATOM 775 O O . SER A 1 100 ? -30.479 -19.801 53.100 1.00 95.38 100 SER A O 1
ATOM 777 N N . LYS A 1 101 ? -30.208 -17.577 53.321 1.00 91.94 101 LYS A N 1
ATOM 778 C CA . LYS A 1 101 ? -29.000 -17.590 54.172 1.00 91.94 101 LYS A CA 1
ATOM 779 C C . LYS A 1 101 ? -27.801 -18.335 53.561 1.00 91.94 101 LYS A C 1
ATOM 781 O O . LYS A 1 101 ? -26.923 -18.781 54.289 1.00 91.94 101 LYS A O 1
ATOM 786 N N . VAL A 1 102 ? -27.750 -18.450 52.232 1.00 94.81 102 VAL A N 1
ATOM 787 C CA . VAL A 1 102 ? -26.637 -19.093 51.505 1.00 94.81 102 VAL A CA 1
ATOM 788 C C . VAL A 1 102 ? -25.401 -18.187 51.469 1.00 94.81 102 VAL A C 1
ATOM 790 O O . VAL A 1 102 ? -24.281 -18.678 51.398 1.00 94.81 102 VAL A O 1
ATOM 793 N N . ILE A 1 103 ? -25.603 -16.868 51.545 1.00 93.75 103 ILE A N 1
ATOM 794 C CA . ILE A 1 103 ? -24.540 -15.856 51.610 1.00 93.75 103 ILE A CA 1
ATOM 795 C C . ILE A 1 103 ? -24.711 -14.972 52.844 1.00 93.75 103 ILE A C 1
ATOM 797 O O . ILE A 1 103 ? -25.823 -14.778 53.345 1.00 93.75 103 ILE A O 1
ATOM 801 N N . THR A 1 104 ? -23.611 -14.388 53.307 1.00 94.56 104 THR A N 1
ATOM 802 C CA . THR A 1 104 ? -23.613 -13.429 54.415 1.00 94.56 104 THR A CA 1
ATOM 803 C C . THR A 1 104 ? -24.048 -12.029 53.965 1.00 94.56 104 THR A C 1
ATOM 805 O O . THR A 1 104 ? -23.964 -11.663 52.791 1.00 94.56 104 THR A O 1
ATOM 808 N N . GLU A 1 105 ? -24.481 -11.190 54.912 1.00 94.12 105 GLU A N 1
ATOM 809 C CA . GLU A 1 105 ? -24.867 -9.795 54.633 1.00 94.12 105 GLU A CA 1
ATOM 810 C C . GLU A 1 105 ? -23.699 -8.969 54.062 1.00 94.12 105 GLU A C 1
ATOM 812 O O . GLU A 1 105 ? -23.902 -8.088 53.226 1.00 94.12 105 GLU A O 1
ATOM 817 N N . LYS A 1 106 ? -22.461 -9.278 54.469 1.00 94.75 106 LYS A N 1
ATOM 818 C CA . LYS A 1 106 ? -21.257 -8.626 53.942 1.00 94.75 106 LYS A CA 1
ATOM 819 C C . LYS A 1 106 ? -21.054 -8.958 52.461 1.00 94.75 106 LYS A C 1
ATOM 821 O O . LYS A 1 106 ? -20.916 -8.047 51.646 1.00 94.75 106 LYS A O 1
ATOM 826 N N . GLU A 1 107 ? -21.116 -10.242 52.110 1.00 92.12 107 GLU A N 1
ATOM 827 C CA . GLU A 1 107 ? -20.997 -10.704 50.721 1.00 92.12 107 GLU A CA 1
ATOM 828 C C . GLU A 1 107 ? -22.131 -10.168 49.844 1.00 92.12 107 GLU A C 1
ATOM 830 O O . GLU A 1 107 ? -21.898 -9.779 48.698 1.00 92.12 107 GLU A O 1
ATOM 835 N N . PHE A 1 108 ? -23.349 -10.097 50.388 1.00 95.88 108 PHE A N 1
ATOM 836 C CA . PHE A 1 108 ? -24.493 -9.500 49.706 1.00 95.88 108 PHE A CA 1
ATOM 837 C C . PHE A 1 108 ? -24.236 -8.028 49.358 1.00 95.88 108 PHE A C 1
ATOM 839 O O . PHE A 1 108 ? -24.427 -7.633 48.208 1.00 95.88 108 PHE A O 1
ATOM 846 N N . ARG A 1 109 ? -23.763 -7.212 50.309 1.00 94.06 109 ARG A N 1
ATOM 847 C CA . ARG A 1 109 ? -23.490 -5.782 50.076 1.00 94.06 109 ARG A CA 1
ATOM 848 C C . ARG A 1 109 ? -22.382 -5.550 49.053 1.00 94.06 109 ARG A C 1
ATOM 850 O O . ARG A 1 109 ? -22.558 -4.722 48.162 1.00 94.06 109 ARG A O 1
ATOM 857 N N . GLU A 1 110 ? -21.275 -6.285 49.150 1.00 94.56 110 GLU A N 1
ATOM 858 C CA . GLU A 1 110 ? -20.151 -6.159 48.212 1.00 94.56 110 GLU A CA 1
ATOM 859 C C . GLU A 1 110 ? -20.550 -6.547 46.781 1.00 94.56 110 GLU A C 1
ATOM 861 O O . GLU A 1 110 ? -20.263 -5.814 45.831 1.00 94.56 110 GLU A O 1
ATOM 866 N N . LYS A 1 111 ? -21.258 -7.673 46.617 1.00 91.94 111 LYS A N 1
ATOM 867 C CA . LYS A 1 111 ? -21.721 -8.139 45.301 1.00 91.94 111 LYS A CA 1
ATOM 868 C C . LYS A 1 111 ? -22.809 -7.230 44.725 1.00 91.94 111 LYS A C 1
ATOM 870 O O . LYS A 1 111 ? -22.754 -6.916 43.540 1.00 91.94 111 LYS A O 1
ATOM 875 N N . LYS A 1 112 ? -23.741 -6.746 45.556 1.00 93.50 112 LYS A N 1
ATOM 876 C CA . LYS A 1 112 ? -24.779 -5.786 45.149 1.00 93.50 112 LYS A CA 1
ATOM 877 C C . LYS A 1 112 ? -24.167 -4.484 44.635 1.00 93.50 112 LYS A C 1
ATOM 879 O O . LYS A 1 112 ? -24.589 -4.002 43.591 1.00 93.50 112 LYS A O 1
ATOM 884 N N . LYS A 1 113 ? -23.172 -3.932 45.341 1.00 93.69 113 LYS A N 1
ATOM 885 C CA . LYS A 1 113 ? -22.489 -2.699 44.928 1.00 93.69 113 LYS A CA 1
ATOM 886 C C . LYS A 1 113 ? -21.839 -2.858 43.552 1.00 93.69 113 LYS A C 1
ATOM 888 O O . LYS A 1 113 ? -22.099 -2.051 42.677 1.00 93.69 113 LYS A O 1
ATOM 893 N N . ARG A 1 114 ? -21.095 -3.948 43.327 1.00 87.75 114 ARG A N 1
ATOM 894 C CA . ARG A 1 114 ? -20.466 -4.226 42.023 1.00 87.75 114 ARG A CA 1
ATOM 895 C C . ARG A 1 114 ? -21.452 -4.293 40.859 1.00 87.75 114 ARG A C 1
ATOM 897 O O . ARG A 1 114 ? -21.090 -3.873 39.772 1.00 87.75 114 ARG A O 1
ATOM 904 N N . ILE A 1 115 ? -22.639 -4.864 41.066 1.00 86.94 115 ILE A N 1
ATOM 905 C CA . ILE A 1 115 ? -23.661 -4.953 40.013 1.00 86.94 115 ILE A CA 1
ATOM 906 C C . ILE A 1 115 ? -24.270 -3.571 39.760 1.00 86.94 115 ILE A C 1
ATOM 908 O O . ILE A 1 115 ? -24.378 -3.160 38.615 1.00 86.94 115 ILE A O 1
ATOM 912 N N . LEU A 1 116 ? -24.597 -2.827 40.822 1.00 85.19 116 LEU A N 1
ATOM 913 C CA . LEU A 1 116 ? -25.131 -1.468 40.701 1.00 85.19 116 LEU A CA 1
ATOM 914 C C . LEU A 1 116 ? -24.134 -0.479 40.086 1.00 85.19 116 LEU A C 1
ATOM 916 O O . LEU A 1 116 ? -24.567 0.431 39.401 1.00 85.19 116 LEU A O 1
ATOM 920 N N . ASP A 1 117 ? -22.827 -0.666 40.283 1.00 84.94 117 ASP A N 1
ATOM 921 C CA . ASP A 1 117 ? -21.789 0.167 39.660 1.00 84.94 117 ASP A CA 1
ATOM 922 C C . ASP A 1 117 ? -21.691 -0.048 38.125 1.00 84.94 117 ASP A C 1
ATOM 924 O O . ASP A 1 117 ? -21.016 0.725 37.444 1.00 84.94 117 ASP A O 1
ATOM 928 N N . ARG A 1 118 ? -22.319 -1.105 37.573 1.00 77.31 118 ARG A N 1
ATOM 929 C CA . ARG A 1 118 ? -22.368 -1.405 36.124 1.00 77.31 118 ARG A CA 1
ATOM 930 C C . ARG A 1 118 ? -23.641 -0.909 35.424 1.00 77.31 118 ARG A C 1
ATOM 932 O O . ARG A 1 118 ? -23.657 -0.899 34.191 1.00 77.31 118 ARG A O 1
ATOM 939 N N . ILE A 1 119 ? -24.663 -0.522 36.193 1.00 74.19 119 ILE A N 1
ATOM 940 C CA . ILE A 1 119 ? -25.951 0.020 35.724 1.00 74.19 119 ILE A CA 1
ATOM 941 C C . ILE A 1 119 ? -25.884 1.548 35.730 1.00 74.19 119 ILE A C 1
ATOM 943 O O . ILE A 1 119 ? -26.294 2.151 34.714 1.00 74.19 119 ILE A O 1
#

Sequence (119 aa):
MEQGKRRIEGLLKKADRALQEGIRKADRVIDDAEELGTITARQAARASRGIHARAKKEGDQIRSRAARDISKGVSAAKRMTTDTRDDLEALEVLGRLRKSKVITEKEFREKKKRILDRI

Secondary structure (DSSP, 8-state):
-HHHHHHHHHHHHHHHHHHHHHHHHHHHHHHHHHHHHHHHHHHHHHHHHHHHHHHHHHHHHHHHHHHHHHHHHHHHHHHHHT-HHHHHHHHHHHHHHHHTTSS-HHHHHHHHHHHHTT-

Foldseek 3Di:
DVVVVVVVVVVVVVVVVVVVVVVVVVVVVVVVVVVVVVVVVVVVVVVVVVVVVVVVVVVVVVVVVVVVVVVVVVVVVLCVLQVVVVLVVVLVVLVVCVVVVVDDPVVSVVVNVVSVVSD

pLDDT: mean 90.4, std 8.27, range [62.22, 96.88]